Protein AF-A0A9D5GY05-F1 (afdb_monomer_lite)

Structure (mmCIF, N/CA/C/O backbone):
data_AF-A0A9D5GY05-F1
#
_entry.id   AF-A0A9D5GY05-F1
#
loop_
_atom_site.group_PDB
_atom_site.id
_atom_site.type_symbol
_atom_site.label_atom_id
_atom_site.label_alt_i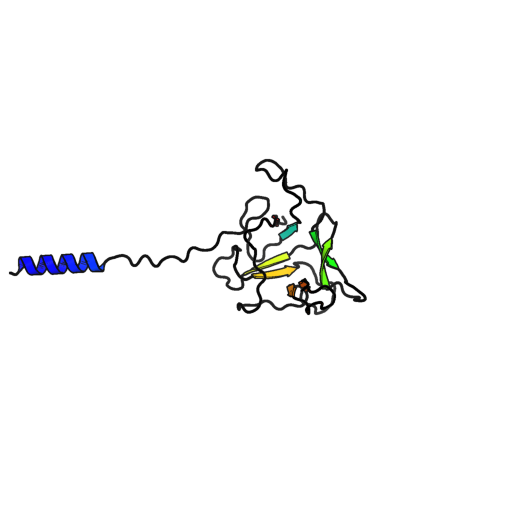d
_atom_site.label_comp_id
_atom_site.label_asym_id
_atom_site.label_entity_id
_atom_site.label_seq_id
_atom_site.pdbx_PDB_ins_code
_atom_site.Cartn_x
_atom_site.Cartn_y
_atom_site.Cartn_z
_atom_site.occupancy
_atom_site.B_iso_or_equiv
_atom_site.auth_seq_id
_atom_site.auth_comp_id
_atom_site.auth_asym_id
_atom_site.auth_atom_id
_atom_site.pdbx_PDB_model_num
ATOM 1 N N . MET A 1 1 ? -45.087 -37.073 45.555 1.00 58.53 1 MET A N 1
ATOM 2 C CA . MET A 1 1 ? -44.635 -37.246 44.151 1.00 58.53 1 MET A CA 1
ATOM 3 C C . MET A 1 1 ? -44.873 -36.028 43.251 1.00 58.53 1 MET A C 1
ATOM 5 O O . MET A 1 1 ? -44.066 -35.804 42.362 1.00 58.53 1 MET A O 1
ATOM 9 N N . LYS A 1 2 ? -45.927 -35.217 43.449 1.00 54.41 2 LYS A N 1
ATOM 10 C CA . LYS A 1 2 ? -46.230 -34.061 42.574 1.00 54.41 2 LYS A CA 1
ATOM 11 C C . LYS A 1 2 ? -45.262 -32.872 42.736 1.00 54.41 2 LYS A C 1
ATOM 13 O O . LYS A 1 2 ? -44.828 -32.298 41.748 1.00 54.41 2 LYS A O 1
ATOM 18 N N . ILE A 1 3 ? -44.869 -32.554 43.974 1.00 68.69 3 ILE A N 1
ATOM 19 C CA . ILE A 1 3 ? -43.984 -31.410 44.290 1.00 68.69 3 ILE A CA 1
ATOM 20 C C . ILE A 1 3 ? -42.522 -31.699 43.898 1.00 68.69 3 ILE A C 1
ATOM 22 O O . ILE A 1 3 ? -41.823 -30.827 43.393 1.00 68.69 3 ILE A O 1
ATOM 26 N N . THR A 1 4 ? -42.082 -32.952 44.038 1.00 73.88 4 THR A N 1
ATOM 27 C CA . THR A 1 4 ? -40.743 -33.409 43.627 1.00 73.88 4 THR A CA 1
ATOM 28 C C . THR A 1 4 ? -40.552 -33.384 42.109 1.00 73.88 4 THR A C 1
ATOM 30 O O . THR A 1 4 ? -39.458 -33.090 41.641 1.00 73.88 4 THR A O 1
ATOM 33 N N . LEU A 1 5 ? -41.616 -33.638 41.337 1.00 72.06 5 LEU A N 1
ATOM 34 C CA . LEU A 1 5 ? -41.583 -33.563 39.874 1.00 72.06 5 LEU A CA 1
ATOM 35 C C . LEU A 1 5 ? -41.435 -32.110 39.389 1.00 72.06 5 LEU A C 1
ATOM 37 O O . LEU A 1 5 ? -40.635 -31.835 38.501 1.00 72.06 5 LEU A O 1
ATOM 41 N N . LEU A 1 6 ? -42.156 -31.173 40.017 1.00 71.81 6 LEU A N 1
ATOM 42 C CA . LEU A 1 6 ? -42.054 -29.740 39.720 1.00 71.81 6 LEU A CA 1
ATOM 43 C C . LEU A 1 6 ? -40.656 -29.182 40.012 1.00 71.81 6 LEU A C 1
ATOM 45 O O . LEU A 1 6 ? -40.125 -28.422 39.206 1.00 71.81 6 LEU A O 1
ATOM 49 N N . ALA A 1 7 ? -40.040 -29.596 41.122 1.00 74.75 7 ALA A N 1
ATOM 50 C CA . ALA A 1 7 ? -38.674 -29.200 41.458 1.00 74.75 7 ALA A CA 1
ATOM 51 C C . ALA A 1 7 ? -37.657 -29.692 40.412 1.00 74.75 7 ALA A C 1
ATOM 53 O O . ALA A 1 7 ? -36.772 -28.939 40.013 1.00 74.75 7 ALA A O 1
ATOM 54 N N . PHE A 1 8 ? -37.824 -30.921 39.912 1.00 71.75 8 PHE A N 1
ATOM 55 C CA . PHE A 1 8 ? -36.975 -31.477 38.855 1.00 71.75 8 PHE A CA 1
ATOM 56 C C . PHE A 1 8 ? -37.122 -30.736 37.518 1.00 71.75 8 PHE A C 1
ATOM 58 O O . PHE A 1 8 ? -36.120 -30.479 36.854 1.00 71.75 8 PHE A O 1
ATOM 65 N N . ILE A 1 9 ? -38.347 -30.353 37.141 1.00 75.62 9 ILE A N 1
ATOM 66 C CA . ILE A 1 9 ? -38.623 -29.611 35.899 1.00 75.62 9 ILE A CA 1
ATOM 67 C C . ILE A 1 9 ? -38.002 -28.208 35.949 1.00 75.62 9 ILE A C 1
ATOM 69 O O . ILE A 1 9 ? -37.384 -27.772 34.978 1.00 75.62 9 ILE A O 1
ATOM 73 N N . LEU A 1 10 ? -38.112 -27.517 37.088 1.00 71.88 10 LEU A N 1
ATOM 74 C CA . LEU A 1 10 ? -37.517 -26.191 37.274 1.00 71.88 10 LEU A CA 1
ATOM 75 C C . LEU A 1 10 ? -35.983 -26.239 37.252 1.00 71.88 10 LEU A C 1
ATOM 77 O O . LEU A 1 10 ? -35.362 -25.370 36.645 1.00 71.88 10 LEU A O 1
ATOM 81 N N . LEU A 1 11 ? -35.375 -27.273 37.845 1.00 68.56 11 LEU A N 1
ATOM 82 C CA . LEU A 1 11 ? -33.923 -27.469 37.823 1.00 68.56 11 LEU A CA 1
ATOM 83 C C . LEU A 1 11 ? -33.404 -27.708 36.394 1.00 68.56 11 LEU A C 1
ATOM 85 O O . LEU A 1 11 ? -32.392 -27.134 36.000 1.00 68.56 11 LEU A O 1
ATOM 89 N N . PHE A 1 12 ? -34.125 -28.508 35.599 1.00 65.19 12 PHE A N 1
ATOM 90 C CA . PHE A 1 12 ? -33.786 -28.771 34.196 1.00 65.19 12 PHE A CA 1
ATOM 91 C C . PHE A 1 12 ? -33.915 -27.517 33.323 1.00 65.19 12 PHE A C 1
ATOM 93 O O . PHE A 1 12 ? -33.046 -27.259 32.492 1.00 65.19 12 PHE A O 1
ATOM 100 N N . ALA A 1 13 ? -34.954 -26.705 33.545 1.00 66.19 13 ALA A N 1
ATOM 101 C CA . ALA A 1 13 ? -35.122 -25.432 32.850 1.00 66.19 13 ALA A CA 1
ATOM 102 C C . ALA A 1 13 ? -33.962 -24.464 33.156 1.00 66.19 13 ALA A C 1
ATOM 104 O O . ALA A 1 13 ? -33.398 -23.882 32.230 1.00 66.19 13 ALA A O 1
ATOM 105 N N . PHE A 1 14 ? -33.544 -24.372 34.425 1.00 62.94 14 PHE A N 1
ATOM 106 C CA . PHE A 1 14 ? -32.433 -23.517 34.868 1.00 62.94 14 PHE A CA 1
ATOM 107 C C . PHE A 1 14 ? -31.061 -23.973 34.342 1.00 62.94 14 PHE A C 1
ATOM 109 O O . PHE A 1 14 ? -30.199 -23.148 34.044 1.00 62.94 14 PHE A O 1
ATOM 116 N N . LEU A 1 15 ? -30.853 -25.287 34.200 1.00 62.06 15 LEU A N 1
ATOM 117 C CA . LEU A 1 15 ? -29.639 -25.864 33.608 1.00 62.06 15 LEU A CA 1
ATOM 118 C C . LEU A 1 15 ? -29.610 -25.717 32.079 1.00 62.06 15 LEU A C 1
ATOM 120 O O . LEU A 1 15 ? -28.534 -25.599 31.499 1.00 62.06 15 LEU A O 1
ATOM 124 N N . SER A 1 16 ? -30.778 -25.694 31.426 1.00 60.66 16 SER A N 1
ATOM 125 C CA . SER A 1 16 ? -30.890 -25.503 29.973 1.00 60.66 16 SER A CA 1
ATOM 126 C C . SER A 1 16 ? -30.682 -24.050 29.531 1.00 60.66 16 SER A C 1
ATOM 128 O O . SER A 1 16 ? -30.306 -23.803 28.389 1.00 60.66 16 SER A O 1
ATOM 130 N N . SER A 1 17 ? -30.872 -23.084 30.436 1.00 59.25 17 SER A N 1
ATOM 131 C CA . SER A 1 17 ? -30.672 -21.656 30.180 1.00 59.25 17 SER A CA 1
ATOM 132 C C . SER A 1 17 ? -29.228 -21.201 30.400 1.00 59.25 17 SER A C 1
ATOM 134 O O . SER A 1 17 ? -29.001 -20.087 30.874 1.00 59.25 17 SER A O 1
ATOM 136 N N . GLN A 1 18 ? -28.231 -22.030 30.071 1.00 63.09 18 GLN A N 1
ATOM 137 C CA . GLN A 1 18 ? -26.897 -21.473 29.870 1.00 63.09 18 GLN A CA 1
ATOM 138 C C . GLN A 1 18 ? -26.996 -20.496 28.693 1.00 63.09 18 GLN A C 1
ATOM 140 O O . GLN A 1 18 ? -27.387 -20.919 27.600 1.00 63.09 18 GLN A O 1
ATOM 145 N N . PRO A 1 19 ? -26.684 -19.197 28.870 1.00 57.00 19 PRO A N 1
ATOM 146 C CA . PRO A 1 19 ? -26.503 -18.346 27.717 1.00 57.00 19 PRO A CA 1
ATOM 147 C C . PRO A 1 19 ? -25.366 -18.996 26.941 1.00 57.00 19 PRO A C 1
ATOM 149 O O . PRO A 1 19 ? -24.248 -19.117 27.445 1.00 57.00 19 PRO A O 1
ATOM 152 N N . LEU A 1 20 ? -25.673 -19.473 25.736 1.00 53.41 20 LEU A N 1
ATOM 153 C CA . LEU A 1 20 ? -24.670 -19.792 24.745 1.00 53.41 20 LEU A CA 1
ATOM 154 C C . LEU A 1 20 ? -23.976 -18.458 24.465 1.00 53.41 20 LEU A C 1
ATOM 156 O O . LEU A 1 20 ? -24.382 -17.699 23.588 1.00 53.41 20 LEU A O 1
ATOM 160 N N . LEU A 1 21 ? -22.991 -18.116 25.297 1.00 54.44 21 LEU A N 1
ATOM 161 C CA . LEU A 1 21 ? -22.016 -17.085 25.021 1.00 54.44 21 LEU A CA 1
ATOM 162 C C . LEU A 1 21 ? -21.276 -17.626 23.810 1.00 54.44 21 LEU A C 1
ATOM 164 O O . LEU A 1 21 ? -20.273 -18.324 23.942 1.00 54.44 21 LEU A O 1
ATOM 168 N N . GLY A 1 22 ? -21.851 -17.395 22.627 1.00 48.81 22 GLY A N 1
ATOM 169 C CA . GLY A 1 22 ? -21.163 -17.597 21.374 1.00 48.81 22 GLY A CA 1
ATOM 170 C C . GLY A 1 22 ? -19.841 -16.887 21.551 1.00 48.81 22 GLY A C 1
ATOM 171 O O . GLY A 1 22 ? -19.832 -15.685 21.825 1.00 48.81 22 GLY A O 1
ATOM 172 N N . ALA A 1 23 ? -18.754 -17.656 21.534 1.00 47.56 23 ALA A N 1
ATOM 173 C CA . ALA A 1 23 ? -17.418 -17.113 21.612 1.00 47.56 23 ALA A CA 1
ATOM 174 C C . ALA A 1 23 ? -17.342 -16.060 20.508 1.00 47.56 23 ALA A C 1
ATOM 176 O O . ALA A 1 23 ? -17.344 -16.391 19.323 1.00 47.56 23 ALA A O 1
ATOM 177 N N . ALA A 1 24 ? -17.412 -14.785 20.891 1.00 51.22 24 ALA A N 1
ATOM 178 C CA . ALA A 1 24 ? -17.186 -13.712 19.956 1.00 51.22 24 ALA A CA 1
ATOM 179 C C . ALA A 1 24 ? -15.737 -13.903 19.538 1.00 51.22 24 ALA A C 1
ATOM 181 O O . ALA A 1 24 ? -14.842 -13.704 20.361 1.00 51.22 24 ALA A O 1
ATOM 182 N N . ASP A 1 25 ? -15.540 -14.383 18.310 1.00 51.00 25 ASP A N 1
ATOM 183 C CA . ASP A 1 25 ? -14.223 -14.615 17.738 1.00 51.00 25 ASP A CA 1
ATOM 184 C C . ASP A 1 25 ? -13.361 -13.401 18.075 1.00 51.00 25 ASP A C 1
ATOM 186 O O . ASP A 1 25 ? -13.751 -12.258 17.785 1.00 51.00 25 ASP A O 1
ATOM 190 N N . ALA A 1 26 ? -12.266 -13.634 18.801 1.00 58.81 26 ALA A N 1
ATOM 191 C CA . ALA A 1 26 ? -11.432 -12.563 19.313 1.00 58.81 26 ALA A CA 1
ATOM 192 C C . ALA A 1 26 ? -10.929 -11.764 18.110 1.00 58.81 26 ALA A C 1
ATOM 194 O O . ALA A 1 26 ? -10.082 -12.205 17.338 1.00 58.81 26 ALA A O 1
ATOM 195 N N . SER A 1 27 ? -11.531 -10.599 17.886 1.00 72.50 27 SER A N 1
ATOM 196 C CA . SER A 1 27 ? -11.254 -9.818 16.693 1.00 72.50 27 SER A CA 1
ATOM 197 C C . SER A 1 27 ? -9.821 -9.301 16.780 1.00 72.50 27 SER A C 1
ATOM 199 O O . SER A 1 27 ? -9.536 -8.531 17.693 1.00 72.50 27 SER A O 1
ATOM 201 N N . ASN A 1 28 ? -8.976 -9.660 15.804 1.00 82.62 28 ASN A N 1
ATOM 202 C CA . ASN A 1 28 ? -7.573 -9.227 15.705 1.00 82.62 28 ASN A CA 1
ATOM 203 C C . ASN A 1 28 ? -7.370 -7.752 16.073 1.00 82.62 28 ASN A C 1
ATOM 205 O O . ASN A 1 28 ? -8.219 -6.918 15.742 1.00 82.62 28 ASN A O 1
ATOM 209 N N . ASP A 1 29 ? -6.227 -7.419 16.673 1.00 88.00 29 ASP A N 1
ATOM 210 C CA . ASP A 1 29 ? -5.890 -6.054 17.088 1.00 88.00 29 ASP A CA 1
ATOM 211 C C . ASP A 1 29 ? -6.073 -5.012 15.979 1.00 88.00 29 ASP A C 1
ATOM 213 O O . ASP A 1 29 ? -5.988 -5.284 14.780 1.00 88.00 29 ASP A O 1
ATOM 217 N N . GLN A 1 30 ? -6.354 -3.780 16.390 1.00 88.25 30 GLN A N 1
ATOM 218 C CA . GLN A 1 30 ? -6.573 -2.667 15.470 1.00 88.25 30 GLN A CA 1
ATOM 219 C C . GLN A 1 30 ? -5.231 -2.069 15.059 1.00 88.25 30 GLN A C 1
ATOM 221 O O . GLN A 1 30 ? -4.372 -1.835 15.906 1.00 88.25 30 GLN A O 1
ATOM 226 N N . VAL A 1 31 ? -5.076 -1.772 13.770 1.00 89.75 31 VAL A N 1
ATOM 227 C CA . VAL A 1 31 ? -3.925 -1.000 13.297 1.00 89.75 31 VAL A CA 1
ATOM 228 C C . VAL A 1 31 ? -4.128 0.460 13.703 1.00 89.75 31 VAL A C 1
ATOM 230 O O . VAL A 1 31 ? -5.231 1.001 13.562 1.00 89.75 31 VAL A O 1
ATOM 233 N N . VAL A 1 32 ? -3.075 1.097 14.212 1.00 88.88 32 VAL A N 1
ATOM 234 C CA . VAL A 1 32 ? -3.080 2.507 14.622 1.00 88.88 32 VAL A CA 1
ATOM 235 C C . VAL A 1 32 ? -2.069 3.322 13.819 1.00 88.88 32 VAL A C 1
ATOM 237 O O . VAL A 1 32 ? -1.050 2.801 13.369 1.00 88.88 32 VAL A O 1
ATOM 240 N N . ASP A 1 33 ? -2.375 4.600 13.616 1.00 86.75 33 ASP A N 1
ATOM 241 C CA . ASP A 1 33 ? -1.462 5.581 13.037 1.00 86.75 33 ASP A CA 1
ATOM 242 C C . ASP A 1 33 ? -0.424 6.069 14.071 1.00 86.75 33 ASP A C 1
ATOM 244 O O . ASP A 1 33 ? -0.459 5.702 15.248 1.00 86.75 33 ASP A O 1
ATOM 248 N N . ILE A 1 34 ? 0.514 6.920 13.646 1.00 80.31 34 ILE A N 1
ATOM 249 C CA . ILE A 1 34 ? 1.556 7.486 14.520 1.00 80.31 34 ILE A CA 1
ATOM 250 C C . ILE A 1 34 ? 1.015 8.394 15.635 1.00 80.31 34 ILE A C 1
ATOM 252 O O . ILE A 1 34 ? 1.767 8.769 16.529 1.00 80.31 34 ILE A O 1
ATOM 256 N N . LEU A 1 35 ? -0.260 8.786 15.574 1.00 83.75 35 LEU A N 1
ATOM 257 C CA . LEU A 1 35 ? -0.943 9.551 16.616 1.00 83.75 35 LEU A CA 1
ATOM 258 C C . LEU A 1 35 ? -1.727 8.627 17.564 1.00 83.75 35 LEU A C 1
ATOM 260 O O . LEU A 1 35 ? -2.476 9.114 18.408 1.00 83.75 35 LEU A O 1
ATOM 264 N N . GLY A 1 36 ? -1.601 7.304 17.410 1.00 85.19 36 GLY A N 1
ATOM 265 C CA . GLY A 1 36 ? -2.337 6.308 18.186 1.00 85.19 36 GLY A CA 1
ATOM 266 C C . GLY A 1 36 ? -3.813 6.186 17.798 1.00 85.19 36 GLY A C 1
ATOM 267 O O . GLY A 1 36 ? -4.584 5.543 18.511 1.00 85.19 36 GLY A O 1
ATOM 268 N N . LYS A 1 37 ? -4.246 6.788 16.682 1.00 89.31 37 LYS A N 1
ATOM 269 C CA . LYS A 1 37 ? -5.638 6.710 16.225 1.00 89.31 37 LYS A CA 1
ATOM 270 C C . LYS A 1 37 ? -5.838 5.499 15.330 1.00 89.31 37 LYS A C 1
ATOM 272 O O . LYS A 1 37 ? -4.965 5.107 14.565 1.00 89.31 37 LYS A O 1
ATOM 277 N N . LYS A 1 38 ? -7.034 4.921 15.395 1.00 91.75 38 LYS A N 1
ATOM 278 C CA . LYS A 1 38 ? -7.415 3.746 14.602 1.00 91.75 38 LYS A CA 1
ATOM 279 C C . LYS A 1 38 ? -7.350 4.049 13.110 1.00 91.75 38 LYS A C 1
ATOM 281 O O . LYS A 1 38 ? -7.919 5.042 12.656 1.00 91.75 38 LYS A O 1
ATOM 286 N N . LEU A 1 39 ? -6.744 3.137 12.362 1.00 91.44 39 LEU A N 1
ATOM 287 C CA . LEU A 1 39 ? -6.712 3.189 10.912 1.00 91.44 39 LEU A CA 1
ATOM 288 C C . LEU A 1 39 ? -8.109 2.883 10.348 1.00 91.44 39 LEU A C 1
ATOM 290 O O . LEU A 1 39 ? -8.710 1.847 10.657 1.00 91.44 39 LEU A O 1
ATOM 294 N N . ARG A 1 40 ? -8.648 3.803 9.551 1.00 92.75 40 ARG A N 1
ATOM 295 C CA . ARG A 1 40 ? -9.992 3.738 8.970 1.00 92.75 40 ARG A CA 1
ATOM 296 C C . ARG A 1 40 ? -9.929 3.283 7.524 1.00 92.75 40 ARG A C 1
ATOM 298 O O . ARG A 1 40 ? -8.998 3.628 6.801 1.00 92.75 40 ARG A O 1
ATOM 305 N N . ALA A 1 41 ? -10.935 2.516 7.120 1.00 91.44 41 ALA A N 1
ATOM 306 C CA . ALA A 1 41 ? -11.102 2.175 5.718 1.00 91.44 41 ALA A CA 1
ATOM 307 C C . ALA A 1 41 ? -11.305 3.451 4.884 1.00 91.44 41 ALA A C 1
ATOM 309 O O . ALA A 1 41 ? -11.922 4.404 5.357 1.00 91.44 41 ALA A O 1
ATOM 310 N N . ASP A 1 42 ? -10.752 3.458 3.673 1.00 90.31 42 ASP A N 1
ATOM 311 C CA . ASP A 1 42 ? -10.937 4.494 2.644 1.00 90.31 42 ASP A CA 1
ATOM 312 C C . ASP A 1 42 ? -10.466 5.920 3.008 1.00 90.31 42 ASP A C 1
ATOM 314 O O . ASP A 1 42 ? -10.571 6.834 2.192 1.00 90.31 42 ASP A O 1
ATOM 318 N N . ALA A 1 43 ? -9.872 6.112 4.189 1.00 93.19 43 ALA A N 1
ATOM 319 C CA . ALA A 1 43 ? -9.178 7.341 4.557 1.00 93.19 43 ALA A CA 1
ATOM 320 C C . ALA A 1 43 ? -7.751 7.374 3.981 1.00 93.19 43 ALA A C 1
ATOM 322 O O . ALA A 1 43 ? -7.122 6.333 3.772 1.00 93.19 43 ALA A O 1
ATOM 323 N N . ASN A 1 44 ? -7.238 8.584 3.740 1.00 93.75 44 ASN A N 1
ATOM 324 C CA . ASN A 1 44 ? -5.921 8.798 3.144 1.00 93.75 44 ASN A CA 1
ATOM 325 C C . ASN A 1 44 ? -4.805 8.732 4.191 1.00 93.75 44 ASN A C 1
ATOM 327 O O . ASN A 1 44 ? -4.768 9.514 5.147 1.00 93.75 44 ASN A O 1
ATOM 331 N N . TYR A 1 45 ? -3.839 7.853 3.944 1.00 91.69 45 TYR A N 1
ATOM 332 C CA . TYR A 1 45 ? -2.654 7.671 4.772 1.00 91.69 45 TYR A CA 1
ATOM 333 C C . TYR A 1 45 ? -1.372 7.711 3.948 1.00 91.69 45 TYR A C 1
ATOM 335 O O . TYR A 1 45 ? -1.359 7.367 2.769 1.00 91.69 45 TYR A O 1
ATOM 343 N N . TYR A 1 46 ? -0.273 8.059 4.606 1.00 89.44 46 TYR A N 1
ATOM 344 C CA . TYR A 1 46 ? 1.084 7.883 4.106 1.00 89.44 46 TYR A CA 1
ATOM 345 C C . TYR A 1 46 ? 1.763 6.751 4.876 1.00 89.44 46 TYR A C 1
ATOM 347 O O . TYR A 1 46 ? 1.694 6.696 6.107 1.00 89.44 46 TYR A O 1
ATOM 355 N N . ILE A 1 47 ? 2.445 5.863 4.154 1.00 86.94 47 ILE A N 1
ATOM 356 C CA . ILE A 1 47 ? 3.325 4.858 4.758 1.00 86.94 47 ILE A CA 1
ATOM 357 C C . ILE A 1 47 ? 4.717 5.470 4.880 1.00 86.94 47 ILE A C 1
ATOM 359 O O . ILE A 1 47 ? 5.263 5.989 3.900 1.00 86.94 47 ILE A O 1
ATOM 363 N N . LEU A 1 48 ? 5.272 5.419 6.088 1.00 79.81 48 LEU A N 1
ATOM 364 C CA . LEU A 1 48 ? 6.585 5.964 6.412 1.00 79.81 48 LEU A CA 1
ATOM 365 C C . LEU A 1 48 ? 7.477 4.825 6.926 1.00 79.81 48 LEU A C 1
ATOM 367 O O . LEU A 1 48 ? 7.020 4.036 7.759 1.00 79.81 48 LEU A O 1
ATOM 371 N N . PRO A 1 49 ? 8.734 4.706 6.462 1.00 72.69 49 PRO A N 1
ATOM 372 C CA . PRO A 1 49 ? 9.671 3.750 7.026 1.00 72.69 49 PRO A CA 1
ATOM 373 C C . PRO A 1 49 ? 9.882 4.014 8.514 1.00 72.69 49 PRO A C 1
ATOM 375 O O . PRO A 1 49 ? 10.069 5.153 8.947 1.00 72.69 49 PRO A O 1
ATOM 378 N N . VAL A 1 50 ? 9.891 2.938 9.292 1.00 68.12 50 VAL A N 1
ATOM 379 C CA . VAL A 1 50 ? 10.268 2.987 10.701 1.00 68.12 50 VAL A CA 1
ATOM 380 C C . VAL A 1 50 ? 11.790 2.897 10.758 1.00 68.12 50 VAL A C 1
ATOM 382 O O . VAL A 1 50 ? 12.356 1.823 10.566 1.00 68.12 50 VAL A O 1
ATOM 385 N N . LEU A 1 51 ? 12.469 4.030 10.948 1.00 59.34 51 LEU A N 1
ATOM 386 C CA . LEU A 1 51 ? 13.906 4.031 11.246 1.00 59.34 51 LEU A CA 1
ATOM 387 C C . LEU A 1 51 ? 14.172 3.334 12.596 1.00 59.34 51 LEU A C 1
ATOM 389 O O . LEU A 1 51 ? 13.255 3.279 13.420 1.00 59.34 51 LEU A O 1
ATOM 393 N N . PRO A 1 52 ? 15.401 2.830 12.856 1.00 50.31 52 PRO A N 1
ATOM 394 C CA . PRO A 1 52 ? 15.763 2.235 14.139 1.00 50.31 52 PRO A CA 1
ATOM 395 C C . PRO A 1 52 ? 15.312 3.125 15.299 1.00 50.31 52 PRO A C 1
ATOM 397 O O . PRO A 1 52 ? 15.711 4.283 15.443 1.00 50.31 52 PRO A O 1
ATOM 400 N N . ILE A 1 53 ? 14.386 2.566 16.069 1.00 50.00 53 ILE A N 1
ATOM 401 C CA . ILE A 1 53 ? 13.568 3.253 17.054 1.00 50.00 53 ILE A CA 1
ATOM 402 C C . ILE A 1 53 ? 14.418 3.476 18.300 1.00 50.00 53 ILE A C 1
ATOM 404 O O . ILE A 1 53 ? 14.503 2.617 19.172 1.00 50.00 53 ILE A O 1
ATOM 408 N N . HIS A 1 54 ? 15.040 4.641 18.407 1.00 48.03 54 HIS A N 1
ATOM 409 C CA . HIS A 1 54 ? 15.406 5.177 19.721 1.00 48.03 54 HIS A CA 1
ATOM 410 C C . HIS A 1 54 ? 14.474 6.314 20.143 1.00 48.03 54 HIS A C 1
ATOM 412 O O . HIS A 1 54 ? 14.564 6.761 21.279 1.00 48.03 54 HIS A O 1
ATOM 418 N N . LYS A 1 55 ? 13.594 6.787 19.241 1.00 47.72 55 LYS A N 1
ATOM 419 C CA . LYS A 1 55 ? 12.791 8.001 19.450 1.00 47.72 55 LYS A CA 1
ATOM 420 C C . LYS A 1 55 ? 11.365 7.928 18.912 1.00 47.72 55 LYS A C 1
ATOM 422 O O . LYS A 1 55 ? 10.933 8.752 18.107 1.00 47.72 55 LYS A O 1
ATOM 427 N N . CYS A 1 56 ? 10.631 6.899 19.315 1.00 55.59 56 CYS A N 1
ATOM 428 C CA . CYS A 1 56 ? 9.174 6.865 19.172 1.00 55.59 56 CYS A CA 1
ATOM 429 C C . CYS A 1 56 ? 8.588 6.648 20.568 1.00 55.59 56 CYS A C 1
ATOM 431 O O . CYS A 1 56 ? 8.153 5.557 20.917 1.00 55.59 56 CYS A O 1
ATOM 433 N N . GLY A 1 57 ? 8.705 7.678 21.406 1.00 51.84 57 GLY A N 1
ATOM 434 C CA . GLY A 1 57 ? 8.109 7.722 22.736 1.00 51.84 57 GLY A CA 1
ATOM 435 C C . GLY A 1 57 ? 6.778 8.482 22.733 1.00 51.84 57 GLY A C 1
ATOM 436 O O . GLY A 1 57 ? 6.511 9.237 21.799 1.00 51.84 57 GLY A O 1
ATOM 437 N N . PRO A 1 58 ? 5.968 8.368 23.800 1.00 53.88 58 PRO A N 1
ATOM 438 C CA . PRO A 1 58 ? 4.684 9.072 23.939 1.00 53.88 58 PRO A CA 1
ATOM 439 C C . PRO A 1 58 ? 4.800 10.607 23.869 1.00 53.88 58 PRO A C 1
ATOM 441 O O . PRO A 1 58 ? 3.799 11.292 23.681 1.00 53.88 58 PRO A O 1
ATOM 444 N N . TYR A 1 59 ? 6.021 11.139 23.976 1.00 53.28 59 TYR A N 1
ATOM 445 C CA . TYR A 1 59 ? 6.338 12.565 23.901 1.00 53.28 59 TYR A CA 1
ATOM 446 C C . TYR A 1 59 ? 7.330 12.917 22.777 1.00 53.28 59 TYR A C 1
ATOM 448 O O . TYR A 1 59 ? 7.665 14.088 22.603 1.00 53.28 59 TYR A O 1
ATOM 456 N N . GLU A 1 60 ? 7.791 11.940 21.986 1.00 51.47 60 GLU A N 1
ATOM 457 C CA . GLU A 1 60 ? 8.725 12.170 20.880 1.00 51.47 60 GLU A CA 1
ATOM 458 C C . GLU A 1 60 ? 8.029 11.939 19.538 1.00 51.47 60 GLU A C 1
ATOM 460 O O . GLU A 1 60 ? 7.603 10.833 19.205 1.00 51.47 60 GLU A O 1
ATOM 465 N N . LYS A 1 61 ? 7.922 13.010 18.742 1.00 53.94 61 LYS A N 1
ATOM 466 C CA . LYS A 1 61 ? 7.423 12.933 17.365 1.00 53.94 61 LYS A CA 1
ATOM 467 C C . LYS A 1 61 ? 8.292 11.948 16.586 1.00 53.94 61 LYS A C 1
ATOM 469 O O . LYS A 1 61 ? 9.503 12.149 16.503 1.00 53.94 61 LYS A O 1
ATOM 474 N N . CYS A 1 62 ? 7.669 10.943 15.970 1.00 56.72 62 CYS A N 1
ATOM 475 C CA . CYS A 1 62 ? 8.334 10.057 15.020 1.00 56.72 62 CYS A CA 1
ATOM 476 C C . CYS A 1 62 ? 8.973 10.917 13.919 1.00 56.72 62 CYS A C 1
ATOM 478 O O . CYS A 1 62 ? 8.277 11.421 13.034 1.00 56.72 62 CYS A O 1
ATOM 480 N N . ARG A 1 63 ? 10.292 11.137 13.981 1.00 52.16 63 ARG A N 1
ATOM 481 C CA . ARG A 1 63 ? 11.019 11.737 12.862 1.00 52.16 63 ARG A CA 1
ATOM 482 C C . ARG A 1 63 ? 11.117 10.666 11.785 1.00 52.16 63 ARG A C 1
ATOM 484 O O . ARG A 1 63 ? 11.943 9.764 11.878 1.00 52.16 63 ARG A O 1
ATOM 491 N N . SER A 1 64 ? 10.236 10.760 10.791 1.00 55.97 64 SER A N 1
ATOM 492 C CA . SER A 1 64 ? 10.413 10.040 9.532 1.00 55.97 64 SER A CA 1
ATOM 493 C C . SER A 1 64 ? 11.791 10.377 8.963 1.00 55.97 64 SER A C 1
ATOM 495 O O . SER A 1 64 ? 12.241 11.517 9.098 1.00 55.97 64 SER A O 1
ATOM 497 N N . SER A 1 65 ? 12.436 9.419 8.295 1.00 59.88 65 SER A N 1
ATOM 498 C CA . SER A 1 65 ? 13.698 9.626 7.568 1.00 59.88 65 SER A CA 1
ATOM 499 C C . SER A 1 65 ? 13.613 10.690 6.470 1.00 59.88 65 SER A C 1
ATOM 501 O O . SER A 1 65 ? 14.611 10.954 5.819 1.00 59.88 65 SER A O 1
ATOM 503 N N . GLY A 1 66 ? 12.432 11.268 6.236 1.00 66.38 66 GLY A N 1
ATOM 504 C CA . GLY A 1 66 ? 12.124 12.005 5.021 1.00 66.38 66 GLY A CA 1
ATOM 505 C C . GLY A 1 66 ? 11.713 11.073 3.887 1.00 66.38 66 GLY A C 1
ATOM 506 O O . GLY A 1 66 ? 11.468 11.556 2.792 1.00 66.38 66 GLY A O 1
ATOM 507 N N . SER A 1 67 ? 11.581 9.765 4.138 1.00 76.31 67 SER A N 1
ATOM 508 C CA . SER A 1 67 ? 11.229 8.793 3.109 1.00 76.31 67 SER A CA 1
ATOM 509 C C . SER A 1 67 ? 9.775 8.320 3.212 1.00 76.31 67 SER A C 1
ATOM 511 O O . SER A 1 67 ? 9.187 8.263 4.292 1.00 76.31 67 SER A O 1
ATOM 513 N N . SER A 1 68 ? 9.175 7.976 2.075 1.00 85.00 68 SER A N 1
ATOM 514 C CA . SER A 1 68 ? 7.791 7.498 1.975 1.00 85.00 68 SER A CA 1
ATOM 515 C C . SER A 1 68 ? 7.603 6.646 0.717 1.00 85.00 68 SER A C 1
ATOM 517 O O . SER A 1 68 ? 8.549 6.445 -0.041 1.00 85.00 68 SER A O 1
ATOM 519 N N . LEU A 1 69 ? 6.401 6.115 0.490 1.00 90.25 69 LEU A N 1
ATOM 520 C CA . LEU A 1 69 ? 6.093 5.317 -0.695 1.00 90.25 69 LEU A CA 1
ATOM 521 C C . LEU A 1 69 ? 5.541 6.175 -1.827 1.00 90.25 69 LEU A C 1
ATOM 523 O O . LEU A 1 69 ? 4.660 7.004 -1.617 1.00 90.25 69 LEU A O 1
ATOM 527 N N . ALA A 1 70 ? 6.033 5.944 -3.037 1.00 91.56 70 ALA A N 1
ATOM 528 C CA . ALA A 1 70 ? 5.559 6.593 -4.251 1.00 91.56 70 ALA A CA 1
ATOM 529 C C . ALA A 1 70 ? 5.621 5.629 -5.446 1.00 91.56 70 ALA A C 1
ATOM 531 O O . ALA A 1 70 ? 5.939 4.448 -5.296 1.00 91.56 70 ALA A O 1
ATOM 532 N N . LEU A 1 71 ? 5.304 6.151 -6.631 1.00 92.00 71 LEU A N 1
ATOM 533 C CA . LEU A 1 71 ? 5.417 5.440 -7.899 1.00 92.00 71 LEU A CA 1
ATOM 534 C C . LEU A 1 71 ? 6.677 5.866 -8.647 1.00 92.00 71 LEU A C 1
ATOM 536 O O . LEU A 1 71 ? 6.952 7.061 -8.777 1.00 92.00 71 LEU A O 1
ATOM 540 N N . ALA A 1 72 ? 7.401 4.889 -9.184 1.00 90.50 72 ALA A N 1
ATOM 541 C CA . ALA A 1 72 ? 8.508 5.113 -10.103 1.00 90.50 72 ALA A CA 1
ATOM 542 C C . ALA A 1 72 ? 8.510 4.077 -11.230 1.00 90.50 72 ALA A C 1
ATOM 544 O O . ALA A 1 72 ? 7.844 3.042 -11.169 1.00 90.50 72 ALA A O 1
ATOM 545 N N . SER A 1 73 ? 9.269 4.375 -12.279 1.00 89.50 73 SER A N 1
ATOM 546 C CA . SER A 1 73 ? 9.563 3.420 -13.340 1.00 89.50 73 SER A CA 1
ATOM 547 C C . SER A 1 73 ? 10.807 2.621 -12.976 1.00 89.50 73 SER A C 1
ATOM 549 O O . SER A 1 73 ? 11.882 3.201 -12.830 1.00 89.50 73 SER A O 1
ATOM 551 N N . ILE A 1 74 ? 10.693 1.296 -12.874 1.00 82.06 74 ILE A N 1
ATOM 552 C CA . ILE A 1 74 ? 11.864 0.418 -12.786 1.00 82.06 74 ILE A CA 1
ATOM 553 C C . ILE A 1 74 ? 12.224 -0.074 -14.195 1.00 82.06 74 ILE A C 1
ATOM 555 O O . ILE A 1 74 ? 11.383 -0.586 -14.938 1.00 82.06 74 ILE A O 1
ATOM 559 N N . GLY A 1 75 ? 13.496 0.076 -14.575 1.00 79.56 75 GLY A N 1
ATOM 560 C CA . GLY A 1 75 ? 14.001 -0.319 -15.892 1.00 79.56 75 GLY A CA 1
ATOM 561 C C . GLY A 1 75 ? 13.619 0.667 -17.001 1.00 79.56 75 GLY A C 1
ATOM 562 O O . GLY A 1 75 ? 13.680 1.876 -16.813 1.00 79.56 75 GLY A O 1
ATOM 563 N N . ARG A 1 76 ? 13.248 0.156 -18.182 1.00 78.56 76 ARG A N 1
ATOM 564 C CA . ARG A 1 76 ? 12.938 0.968 -19.380 1.00 78.56 76 ARG A CA 1
ATOM 565 C C . ARG A 1 76 ? 11.446 1.311 -19.533 1.00 78.56 76 ARG A C 1
ATOM 567 O O . ARG A 1 76 ? 10.995 1.620 -20.632 1.00 78.56 76 ARG A O 1
ATOM 574 N N . LYS A 1 77 ? 10.659 1.221 -18.457 1.00 82.12 77 LYS A N 1
ATOM 575 C CA . LYS A 1 77 ? 9.224 1.543 -18.479 1.00 82.12 77 LYS A CA 1
ATOM 576 C C . LYS A 1 77 ? 9.032 3.066 -18.518 1.00 82.12 77 LYS A C 1
ATOM 578 O O . LYS A 1 77 ? 9.597 3.786 -17.702 1.00 82.12 77 LYS A O 1
ATOM 583 N N . THR A 1 78 ? 8.210 3.571 -19.433 1.00 85.31 78 THR A N 1
ATOM 584 C CA . THR A 1 78 ? 7.899 5.014 -19.526 1.00 85.31 78 THR A CA 1
ATOM 585 C C . THR A 1 78 ? 6.849 5.465 -18.511 1.00 85.31 78 THR A C 1
ATOM 587 O O . THR A 1 78 ? 6.779 6.635 -18.154 1.00 85.31 78 THR A O 1
ATOM 590 N N . CYS A 1 79 ? 6.051 4.521 -18.025 1.00 89.81 79 CYS A N 1
ATOM 591 C CA . CYS A 1 79 ? 4.954 4.737 -17.101 1.00 89.81 79 CYS A CA 1
ATOM 592 C C . CYS A 1 79 ? 5.361 4.279 -15.681 1.00 89.81 79 CYS A C 1
ATOM 594 O O . CYS A 1 79 ? 5.763 3.119 -15.526 1.00 89.81 79 CYS A O 1
ATOM 596 N N . PRO A 1 80 ? 5.276 5.149 -14.651 1.00 91.25 80 PRO A N 1
ATOM 597 C CA . PRO A 1 80 ? 5.702 4.810 -13.296 1.00 91.25 80 PRO A CA 1
ATOM 598 C C . PRO A 1 80 ? 4.633 3.974 -12.586 1.00 91.25 80 PRO A C 1
ATOM 600 O O . PRO A 1 80 ? 3.639 4.507 -12.092 1.00 91.25 80 PRO A O 1
ATOM 603 N N . LEU A 1 81 ? 4.830 2.656 -12.552 1.00 92.00 81 LEU A N 1
ATOM 604 C CA . LEU A 1 81 ? 3.860 1.699 -12.003 1.00 92.00 81 LEU A CA 1
ATOM 605 C C . LEU A 1 81 ? 4.307 1.029 -10.711 1.00 92.00 81 LEU A C 1
ATOM 607 O O . LEU A 1 81 ? 3.467 0.495 -9.981 1.00 92.00 81 LEU A O 1
ATOM 611 N N . ASP A 1 82 ? 5.608 1.040 -10.451 1.00 92.31 82 ASP A N 1
ATOM 612 C CA . ASP A 1 82 ? 6.222 0.223 -9.421 1.00 92.31 82 ASP A CA 1
ATOM 613 C C . ASP A 1 82 ? 6.258 0.995 -8.098 1.00 92.31 82 ASP A C 1
ATOM 615 O O . ASP A 1 82 ? 6.561 2.194 -8.063 1.00 92.31 82 ASP A O 1
ATOM 619 N N . VAL A 1 83 ? 5.911 0.309 -7.005 1.00 93.00 83 VAL A N 1
ATOM 620 C CA . VAL A 1 83 ? 5.868 0.904 -5.667 1.00 93.00 83 VAL A CA 1
ATOM 621 C C . VAL A 1 83 ? 7.285 0.961 -5.116 1.00 93.00 83 VAL A C 1
ATOM 623 O O . VAL A 1 83 ? 7.923 -0.072 -4.921 1.00 93.00 83 VAL A O 1
ATOM 626 N N . VAL A 1 84 ? 7.778 2.166 -4.843 1.00 91.06 84 VAL A N 1
ATOM 627 C CA . VAL A 1 84 ? 9.149 2.387 -4.368 1.00 91.06 84 VAL A CA 1
ATOM 628 C C . VAL A 1 84 ? 9.174 3.252 -3.117 1.00 91.06 84 VAL A C 1
ATOM 630 O O . VAL A 1 84 ? 8.289 4.080 -2.898 1.00 91.06 84 VAL A O 1
ATOM 633 N N . VAL A 1 85 ? 10.223 3.087 -2.314 1.00 88.31 85 VAL A N 1
ATOM 634 C CA . VAL A 1 85 ? 10.566 4.039 -1.254 1.00 88.31 85 VAL A CA 1
ATOM 635 C C . VAL A 1 85 ? 11.318 5.205 -1.896 1.00 88.31 85 VAL A C 1
ATOM 637 O O . VAL A 1 85 ? 12.319 4.994 -2.577 1.00 88.31 85 VAL A O 1
ATOM 640 N N . VAL A 1 86 ? 10.838 6.428 -1.689 1.00 83.56 86 VAL A N 1
ATOM 641 C CA . VAL A 1 86 ? 11.476 7.669 -2.147 1.00 83.56 86 VAL A CA 1
ATOM 642 C C . VAL A 1 86 ? 11.911 8.502 -0.960 1.00 83.56 86 VAL A C 1
ATOM 644 O O . VAL A 1 86 ? 11.219 8.521 0.053 1.00 83.56 86 VAL A O 1
ATOM 647 N N . ASP A 1 87 ? 13.006 9.242 -1.109 1.00 77.50 87 ASP A N 1
ATOM 648 C CA . ASP A 1 87 ? 13.464 10.219 -0.120 1.00 77.50 87 ASP A CA 1
ATOM 649 C C . ASP A 1 87 ? 12.762 11.575 -0.319 1.00 77.50 87 ASP A C 1
ATOM 651 O O . ASP A 1 87 ? 13.349 12.575 -0.732 1.00 77.50 87 ASP A O 1
ATOM 655 N N . LYS A 1 88 ? 11.435 11.570 -0.156 1.00 67.50 88 LYS A N 1
ATOM 656 C CA . LYS A 1 88 ? 10.586 12.765 -0.188 1.00 67.50 88 LYS A CA 1
ATOM 657 C C . LYS A 1 88 ? 9.645 12.761 1.007 1.00 67.50 88 LYS A C 1
ATOM 659 O O . LYS A 1 88 ? 8.931 11.784 1.236 1.00 67.50 88 LYS A O 1
ATOM 664 N N . TYR A 1 89 ? 9.608 13.903 1.702 1.00 58.53 89 TYR A N 1
ATOM 665 C CA . TYR A 1 89 ? 8.884 14.102 2.964 1.00 58.53 89 TYR A CA 1
ATOM 666 C C . TYR A 1 89 ? 7.415 13.666 2.916 1.00 58.53 89 TYR A C 1
ATOM 668 O O . TYR A 1 89 ? 6.864 13.253 3.934 1.00 58.53 89 TYR A O 1
ATOM 676 N N . GLN A 1 90 ? 6.786 13.749 1.744 1.00 65.81 90 GLN A N 1
ATOM 677 C CA . GLN A 1 90 ? 5.458 13.210 1.488 1.00 65.81 90 GLN A CA 1
ATOM 678 C C . GLN A 1 90 ? 5.520 12.422 0.179 1.00 65.81 90 GLN A C 1
ATOM 680 O O . GLN A 1 90 ? 5.806 12.977 -0.883 1.00 65.81 90 GLN A O 1
ATOM 685 N N . GLY A 1 91 ? 5.335 11.106 0.282 1.00 85.19 91 GLY A N 1
ATOM 686 C CA . GLY A 1 91 ? 5.145 10.220 -0.861 1.00 85.19 91 GLY A CA 1
ATOM 687 C C . GLY A 1 91 ? 3.760 10.423 -1.474 1.00 85.19 91 GLY A C 1
ATOM 688 O O . GLY A 1 91 ? 3.228 11.530 -1.503 1.00 85.19 91 GLY A O 1
ATOM 689 N N . LEU A 1 92 ? 3.143 9.348 -1.949 1.00 90.88 92 LEU A N 1
ATOM 690 C CA . LEU A 1 92 ? 1.760 9.375 -2.415 1.00 90.88 92 LEU A CA 1
ATOM 691 C C . LEU A 1 92 ? 0.820 8.877 -1.309 1.00 90.88 92 LEU A C 1
ATOM 693 O O . LEU A 1 92 ? 1.119 7.858 -0.678 1.00 90.88 92 LEU A O 1
ATOM 697 N N . PRO A 1 93 ? -0.321 9.554 -1.081 1.00 92.50 93 PRO A N 1
ATOM 698 C CA . PRO A 1 93 ? -1.324 9.056 -0.156 1.00 92.50 93 PRO A CA 1
ATOM 699 C C . PRO A 1 93 ? -1.945 7.773 -0.709 1.00 92.50 93 PRO A C 1
ATOM 701 O O . PRO A 1 93 ? -2.042 7.579 -1.924 1.00 92.50 93 PRO A O 1
ATOM 704 N N . LEU A 1 94 ? -2.403 6.903 0.181 1.00 93.75 94 LEU A N 1
ATOM 705 C CA . LEU A 1 94 ? -3.093 5.668 -0.162 1.00 93.75 94 LEU A CA 1
ATOM 706 C C . LEU A 1 94 ? -4.251 5.379 0.786 1.00 93.75 94 LEU A C 1
ATOM 708 O O . LEU A 1 94 ? -4.312 5.906 1.896 1.00 93.75 94 LEU A O 1
ATOM 712 N N . THR A 1 95 ? -5.163 4.533 0.324 1.00 94.31 95 THR A N 1
ATOM 713 C CA . THR A 1 95 ? -6.286 4.022 1.100 1.00 94.31 95 THR A CA 1
ATOM 714 C C . THR A 1 95 ? -6.122 2.537 1.373 1.00 94.31 95 THR A C 1
ATOM 716 O O . THR A 1 95 ? -5.501 1.794 0.603 1.00 94.31 95 THR A O 1
ATOM 719 N N . PHE A 1 96 ? -6.735 2.110 2.472 1.00 92.81 96 PHE A N 1
ATOM 720 C CA . PHE A 1 96 ? -6.879 0.712 2.845 1.00 92.81 96 PHE A CA 1
ATOM 721 C C . PHE A 1 96 ? -8.350 0.334 2.785 1.00 92.81 96 PHE A C 1
ATOM 723 O O . PHE A 1 96 ? -9.174 0.999 3.409 1.00 92.81 96 PHE A O 1
ATOM 730 N N . THR A 1 97 ? -8.676 -0.747 2.087 1.00 91.00 97 THR A N 1
ATOM 731 C CA . THR A 1 97 ? -10.056 -1.234 1.995 1.00 91.00 97 THR A CA 1
ATOM 732 C C . THR A 1 97 ? -10.074 -2.710 2.389 1.00 91.00 97 THR A C 1
ATOM 734 O O . THR A 1 97 ? -9.502 -3.530 1.665 1.00 91.00 97 THR A O 1
ATOM 737 N N . PRO A 1 98 ? -10.670 -3.081 3.536 1.00 88.69 98 PRO A N 1
ATOM 738 C CA . PRO A 1 98 ? -10.709 -4.472 3.969 1.00 88.69 98 PRO A CA 1
ATOM 739 C C . PRO A 1 98 ? -11.507 -5.313 2.968 1.00 88.69 98 PRO A C 1
ATOM 741 O O . PRO A 1 98 ? -12.529 -4.865 2.454 1.00 88.69 98 PRO A O 1
ATOM 744 N N . VAL A 1 99 ? -11.051 -6.539 2.709 1.00 85.94 99 VAL A N 1
ATOM 745 C CA . VAL A 1 99 ? -11.750 -7.469 1.804 1.00 85.94 99 VAL A CA 1
ATOM 746 C C . VAL A 1 99 ? -13.128 -7.835 2.366 1.00 85.94 99 VAL A C 1
ATOM 748 O O . VAL A 1 99 ? -14.098 -7.929 1.621 1.00 85.94 99 VAL A O 1
ATOM 751 N N . ASN A 1 100 ? -13.224 -7.980 3.693 1.00 79.69 100 ASN A N 1
ATOM 752 C CA . ASN A 1 100 ? -14.482 -8.166 4.409 1.00 79.69 100 ASN A CA 1
ATOM 753 C C . ASN A 1 100 ? -14.863 -6.861 5.148 1.00 79.69 100 ASN A C 1
ATOM 755 O O . ASN A 1 100 ? -14.256 -6.545 6.178 1.00 79.69 100 ASN A O 1
ATOM 759 N N . PRO A 1 101 ? -15.845 -6.084 4.651 1.00 66.81 101 PRO A N 1
ATOM 760 C CA . PRO A 1 101 ? -16.084 -4.699 5.066 1.00 66.81 101 PRO A CA 1
ATOM 761 C C . PRO A 1 101 ? -16.729 -4.513 6.448 1.00 66.81 101 PRO A C 1
ATOM 763 O O . PRO A 1 101 ? -17.010 -3.383 6.840 1.00 66.81 101 PRO A O 1
ATOM 766 N N . ASN A 1 102 ? -16.927 -5.571 7.235 1.00 61.91 102 ASN A N 1
ATOM 767 C CA . ASN A 1 102 ? -17.872 -5.557 8.355 1.00 61.91 102 ASN A CA 1
ATOM 768 C C . ASN A 1 102 ? -17.589 -4.573 9.508 1.00 61.91 102 ASN A C 1
ATOM 770 O O . ASN A 1 102 ? -18.419 -4.481 10.410 1.00 61.91 102 ASN A O 1
ATOM 774 N N . LYS A 1 103 ? -16.453 -3.855 9.556 1.00 65.31 103 LYS A N 1
ATOM 775 C CA . LYS A 1 103 ? -16.115 -3.008 10.723 1.00 65.31 103 LYS A CA 1
ATOM 776 C C . LYS A 1 103 ? -15.431 -1.662 10.440 1.00 65.31 103 LYS A C 1
ATOM 778 O O . LYS A 1 103 ? -15.090 -0.989 11.409 1.00 65.31 103 LYS A O 1
ATOM 783 N N . GLY A 1 104 ? -15.210 -1.252 9.181 1.00 80.94 104 GLY A N 1
ATOM 784 C CA . GLY A 1 104 ? -14.641 0.070 8.812 1.00 80.94 104 GLY A CA 1
ATOM 785 C C . GLY A 1 104 ? -13.283 0.444 9.447 1.00 80.94 104 GLY A C 1
ATOM 786 O O . GLY A 1 104 ? -12.809 1.574 9.317 1.00 80.94 104 GLY A O 1
ATOM 787 N N . VAL A 1 105 ? -12.668 -0.489 10.170 1.00 88.75 105 VAL A N 1
ATOM 788 C CA . VAL A 1 105 ? -11.418 -0.355 10.916 1.00 88.75 105 VAL A CA 1
ATOM 789 C C . VAL A 1 105 ? -10.491 -1.444 10.414 1.00 88.75 105 VAL A C 1
ATOM 791 O O . VAL A 1 105 ? -10.889 -2.610 10.344 1.00 88.75 105 VAL A O 1
ATOM 794 N N . ILE A 1 106 ? -9.261 -1.062 10.090 1.00 89.94 106 ILE A N 1
ATOM 795 C CA . ILE A 1 106 ? -8.240 -1.999 9.630 1.00 89.94 106 ILE A CA 1
ATOM 796 C C . ILE A 1 106 ? -7.652 -2.728 10.835 1.00 89.94 106 ILE A C 1
ATOM 798 O O . ILE A 1 106 ? -7.334 -2.121 11.862 1.00 89.94 106 ILE A O 1
ATOM 802 N N . ARG A 1 107 ? -7.523 -4.047 10.714 1.00 88.62 107 ARG A N 1
ATOM 803 C CA . ARG A 1 107 ? -7.017 -4.917 11.773 1.00 88.62 107 ARG A CA 1
ATOM 804 C C . ARG A 1 107 ? -5.765 -5.647 11.311 1.00 88.62 107 ARG A C 1
ATOM 806 O O . ARG A 1 107 ? -5.525 -5.819 10.117 1.00 88.62 107 ARG A O 1
ATOM 813 N N . VAL A 1 108 ? -4.930 -6.034 12.265 1.00 88.19 108 VAL A N 1
ATOM 814 C CA . VAL A 1 108 ? -3.731 -6.824 11.982 1.00 88.19 108 VAL A CA 1
ATOM 815 C C . VAL A 1 108 ? -4.134 -8.181 11.413 1.00 88.19 108 VAL A C 1
ATOM 817 O O . VAL A 1 108 ? -5.197 -8.716 11.736 1.00 88.19 108 VAL A O 1
ATOM 820 N N . SER A 1 109 ? -3.304 -8.741 10.537 1.00 86.12 109 SER A N 1
ATOM 821 C CA . SER A 1 109 ? -3.496 -10.075 9.953 1.00 86.12 109 SER A CA 1
ATOM 822 C C . SER A 1 109 ? -4.815 -10.294 9.189 1.00 8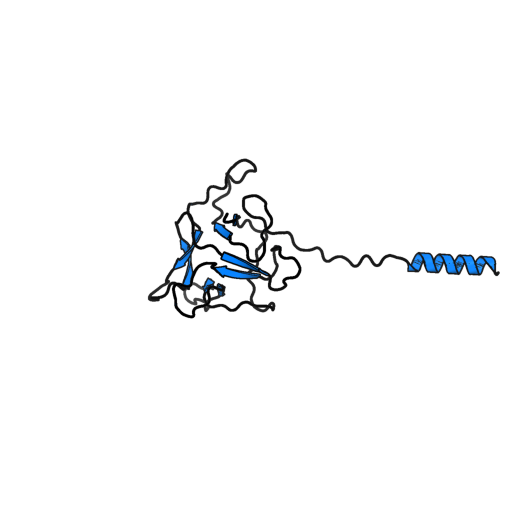6.12 109 SER A C 1
ATOM 824 O O . SER A 1 109 ? -5.142 -11.438 8.868 1.00 86.12 109 SER A O 1
ATOM 826 N N . THR A 1 110 ? -5.558 -9.231 8.862 1.00 85.62 110 THR A N 1
ATOM 827 C CA . THR A 1 110 ? -6.748 -9.292 7.998 1.00 85.62 110 THR A CA 1
ATOM 828 C C . THR A 1 110 ? -6.402 -8.953 6.559 1.00 85.62 110 THR A C 1
ATOM 830 O O . THR A 1 110 ? -5.480 -8.179 6.317 1.00 85.62 110 THR A O 1
ATOM 833 N N . ASP A 1 111 ? -7.168 -9.490 5.618 1.00 86.75 111 ASP A N 1
ATOM 834 C CA . ASP A 1 111 ? -6.977 -9.232 4.195 1.00 86.75 111 ASP A CA 1
ATOM 835 C C . ASP A 1 111 ? -7.477 -7.836 3.811 1.00 86.75 111 ASP A C 1
ATOM 837 O O . ASP A 1 111 ? -8.594 -7.437 4.162 1.00 86.75 111 ASP A O 1
ATOM 841 N N . LEU A 1 112 ? -6.655 -7.089 3.073 1.00 88.75 112 LEU A N 1
ATOM 842 C CA . LEU A 1 112 ? -6.989 -5.744 2.621 1.00 88.75 112 LEU A CA 1
ATOM 843 C C . LEU A 1 112 ? -6.467 -5.449 1.212 1.00 88.75 112 LEU A C 1
ATOM 845 O O . LEU A 1 112 ? -5.469 -6.000 0.750 1.00 88.75 112 LEU A O 1
ATOM 849 N N . ASN A 1 113 ? -7.145 -4.516 0.559 1.00 92.06 113 ASN A N 1
ATOM 850 C CA . ASN A 1 113 ? -6.706 -3.862 -0.660 1.00 92.06 113 ASN A CA 1
ATOM 851 C C . ASN A 1 113 ? -5.963 -2.576 -0.295 1.00 92.06 113 ASN A C 1
ATOM 853 O O . ASN A 1 113 ? -6.394 -1.836 0.593 1.00 92.06 113 ASN A O 1
ATOM 857 N N . ILE A 1 114 ? -4.876 -2.297 -1.011 1.00 94.38 114 ILE A N 1
ATOM 858 C CA . ILE A 1 114 ? -4.131 -1.038 -0.919 1.00 94.38 114 ILE A CA 1
ATOM 859 C C . ILE A 1 114 ? -4.227 -0.342 -2.269 1.00 94.38 114 ILE A C 1
ATOM 861 O O . ILE A 1 114 ? -4.039 -0.975 -3.311 1.00 94.38 114 ILE A O 1
ATOM 865 N N . LYS A 1 115 ? -4.521 0.956 -2.267 1.00 94.06 115 LYS A N 1
ATOM 866 C CA . LYS A 1 115 ? -4.640 1.749 -3.492 1.00 94.06 115 LYS A CA 1
ATOM 867 C C . LYS A 1 115 ? -4.049 3.134 -3.284 1.00 94.06 115 LYS A C 1
ATOM 869 O O . LYS A 1 115 ? -4.399 3.794 -2.313 1.00 94.06 115 LYS A O 1
ATOM 874 N N . PHE A 1 116 ? -3.221 3.613 -4.213 1.00 94.81 116 PHE A N 1
ATOM 875 C CA . PHE A 1 116 ? -2.826 5.024 -4.187 1.00 94.81 116 PHE A CA 1
ATOM 876 C C . PHE A 1 116 ? -4.037 5.931 -4.436 1.00 94.81 116 PHE A C 1
ATOM 878 O O . PHE A 1 116 ? -4.788 5.752 -5.396 1.00 94.81 116 PHE A O 1
ATOM 885 N N . ALA A 1 117 ? -4.200 6.924 -3.567 1.00 93.25 117 ALA A N 1
ATOM 886 C CA . ALA A 1 117 ? -5.256 7.929 -3.591 1.00 93.25 117 ALA A CA 1
ATOM 887 C C . ALA A 1 117 ? -4.850 9.165 -4.413 1.00 93.25 117 ALA A C 1
ATOM 889 O O . ALA A 1 117 ? -5.209 10.297 -4.095 1.00 93.25 117 ALA A O 1
ATOM 890 N N . SER A 1 118 ? -4.062 8.953 -5.465 1.00 87.62 118 SER A N 1
ATOM 891 C CA . SER A 1 118 ? -3.636 9.977 -6.412 1.00 87.62 118 SER A CA 1
ATOM 892 C C . SER A 1 118 ? -4.267 9.735 -7.782 1.00 87.62 118 SER A C 1
ATOM 894 O O . SER A 1 118 ? -4.754 8.643 -8.093 1.00 87.62 118 SER A O 1
ATOM 896 N N . ARG A 1 119 ? -4.275 10.773 -8.625 1.00 86.19 119 ARG A N 1
ATOM 897 C CA . ARG A 1 119 ? -4.665 10.608 -10.028 1.00 86.19 119 ARG A CA 1
ATOM 898 C C . ARG A 1 119 ? -3.631 9.713 -10.726 1.00 86.19 119 ARG A C 1
ATOM 900 O O . ARG A 1 119 ?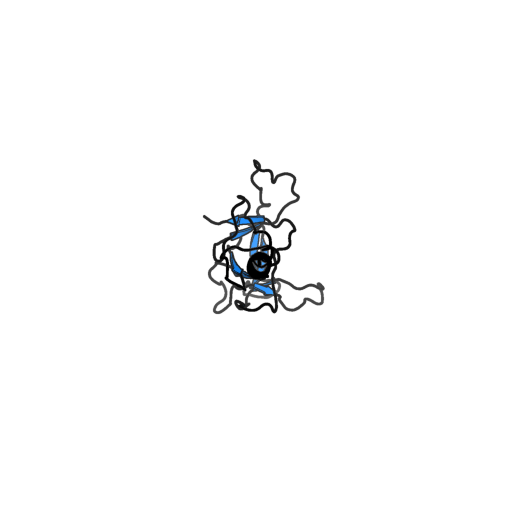 -2.437 9.972 -10.566 1.00 86.19 119 ARG A O 1
ATOM 907 N N . PRO A 1 120 ? -4.055 8.688 -11.485 1.00 84.69 120 PRO A N 1
ATOM 908 C CA . PRO A 1 120 ? -3.123 7.821 -12.186 1.00 84.69 120 PRO A CA 1
ATOM 909 C C . PRO A 1 120 ? -2.372 8.623 -13.249 1.00 84.69 120 PRO A C 1
ATOM 911 O O . PRO A 1 120 ? -2.984 9.272 -14.094 1.00 84.69 120 PRO A O 1
ATOM 914 N N . THR A 1 121 ? -1.043 8.555 -13.219 1.00 86.56 121 THR A N 1
ATOM 915 C CA . THR A 1 121 ? -0.189 9.168 -14.249 1.00 86.56 121 THR A CA 1
ATOM 916 C C . THR A 1 121 ? -0.375 8.485 -15.604 1.00 86.56 121 THR A C 1
ATOM 918 O O . THR A 1 121 ? -0.243 9.116 -16.648 1.00 86.56 121 THR A O 1
ATOM 921 N N . CYS A 1 122 ? -0.699 7.192 -15.592 1.00 89.94 122 CYS A N 1
ATOM 922 C CA . CYS A 1 122 ? -0.874 6.390 -16.793 1.00 89.94 122 CYS A CA 1
ATOM 923 C C . CYS A 1 122 ? -2.353 6.141 -17.065 1.00 89.94 122 CYS A C 1
ATOM 925 O O . CYS A 1 122 ? -3.086 5.663 -16.195 1.00 89.94 122 CYS A O 1
ATOM 927 N N . LEU A 1 123 ? -2.782 6.472 -18.283 1.00 88.19 123 LEU A N 1
ATOM 928 C CA . LEU A 1 123 ? -4.178 6.391 -18.693 1.00 88.19 123 LEU A CA 1
ATOM 929 C C . LEU A 1 123 ? -4.704 4.954 -18.569 1.00 88.19 123 LEU A C 1
ATOM 931 O O . LEU A 1 123 ? -4.002 4.002 -18.901 1.00 88.19 123 LEU A O 1
ATOM 935 N N . HIS A 1 124 ? -5.942 4.809 -18.094 1.00 86.06 124 HIS A N 1
ATOM 936 C CA . HIS A 1 124 ? -6.625 3.520 -17.902 1.00 86.06 124 HIS A CA 1
ATOM 937 C C . HIS A 1 124 ? -5.907 2.512 -16.984 1.00 86.06 124 HIS A C 1
ATOM 939 O O . HIS A 1 124 ? -6.293 1.345 -16.941 1.00 86.06 124 HIS A O 1
ATOM 945 N N . HIS A 1 125 ? -4.905 2.941 -16.208 1.00 91.38 125 HIS A N 1
ATOM 946 C CA . HIS A 1 125 ? -4.198 2.060 -15.283 1.00 91.38 125 HIS A CA 1
ATOM 947 C C . HIS A 1 125 ? -4.769 2.135 -13.865 1.00 91.38 125 HIS A C 1
ATOM 949 O O . HIS A 1 125 ? -5.019 3.212 -13.320 1.00 91.38 125 HIS A O 1
ATOM 955 N N . SER A 1 126 ? -4.953 0.974 -13.238 1.00 93.38 126 SER A N 1
ATOM 956 C CA . SER A 1 126 ? -5.459 0.879 -11.867 1.00 93.38 126 SER A CA 1
ATOM 957 C C . SER A 1 126 ? -4.366 1.203 -10.845 1.00 93.38 126 SER A C 1
ATOM 959 O O . SER A 1 126 ? -3.269 0.661 -10.904 1.00 93.38 126 SER A O 1
ATOM 961 N N . MET A 1 127 ? -4.683 2.031 -9.847 1.00 94.50 127 MET A N 1
ATOM 962 C CA . MET A 1 127 ? -3.784 2.358 -8.724 1.00 94.50 127 MET A CA 1
ATOM 963 C C . MET A 1 127 ? -3.812 1.331 -7.585 1.00 94.50 127 MET A C 1
ATOM 965 O O . MET A 1 127 ? -3.162 1.530 -6.557 1.00 94.50 127 MET A O 1
ATOM 969 N N . VAL A 1 128 ? -4.581 0.250 -7.741 1.00 94.62 128 VAL A N 1
ATOM 970 C CA . VAL A 1 128 ? -4.637 -0.841 -6.764 1.00 94.62 128 VAL A CA 1
ATOM 971 C C . VAL A 1 128 ? -3.342 -1.640 -6.838 1.00 94.62 128 VAL A C 1
ATOM 973 O O . VAL A 1 128 ? -2.863 -1.964 -7.928 1.00 94.62 128 VAL A O 1
ATOM 976 N N . TRP A 1 129 ? -2.776 -1.947 -5.678 1.00 95.31 129 TRP A N 1
ATOM 977 C CA . TRP A 1 129 ? -1.542 -2.706 -5.564 1.00 95.31 129 TRP A CA 1
ATOM 978 C C . TRP A 1 129 ? -1.759 -4.183 -5.895 1.00 95.31 129 TRP A C 1
ATOM 980 O O . TRP A 1 129 ? -2.812 -4.761 -5.627 1.00 95.31 129 TRP A O 1
ATOM 990 N N . LYS A 1 130 ? -0.728 -4.803 -6.458 1.00 92.25 130 LYS A N 1
ATOM 991 C CA . LYS A 1 130 ? -0.617 -6.242 -6.692 1.00 92.25 130 LYS A CA 1
ATOM 992 C C . LYS A 1 130 ? 0.843 -6.671 -6.561 1.00 92.25 130 LYS A C 1
ATOM 994 O O . LYS A 1 130 ? 1.745 -5.834 -6.581 1.00 92.25 130 LYS A O 1
ATOM 999 N N . LEU A 1 131 ? 1.074 -7.976 -6.480 1.00 92.06 131 LEU A N 1
ATOM 1000 C CA . LEU A 1 131 ? 2.405 -8.520 -6.726 1.00 92.06 131 LEU 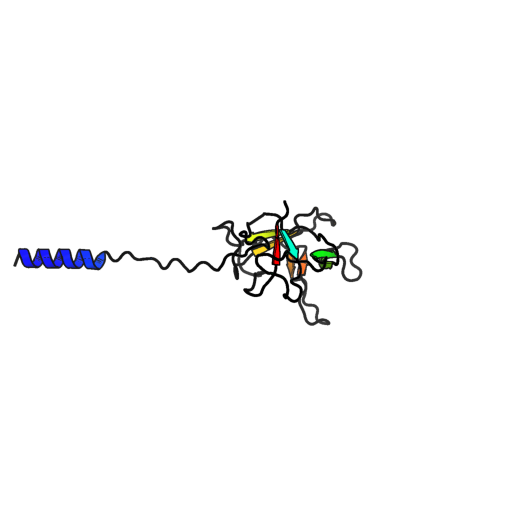A CA 1
ATOM 1001 C C . LEU A 1 131 ? 2.665 -8.555 -8.234 1.00 92.06 131 LEU A C 1
ATOM 1003 O O . LEU A 1 131 ? 1.788 -8.935 -9.014 1.00 92.06 131 LEU A O 1
ATOM 1007 N N . ASP A 1 132 ? 3.857 -8.126 -8.629 1.00 89.81 132 ASP A N 1
ATOM 1008 C CA . ASP A 1 132 ? 4.371 -8.325 -9.979 1.00 89.81 132 ASP A CA 1
ATOM 1009 C C . ASP A 1 132 ? 4.793 -9.792 -10.181 1.00 89.81 132 ASP A C 1
ATOM 1011 O O . ASP A 1 132 ? 4.822 -10.593 -9.237 1.00 89.81 132 ASP A O 1
ATOM 1015 N N . SER A 1 133 ? 5.144 -10.152 -11.417 1.00 90.88 133 SER A N 1
ATOM 1016 C CA . SER A 1 133 ? 5.784 -11.436 -11.703 1.00 90.88 133 SER A CA 1
ATOM 1017 C C . SER A 1 133 ? 7.031 -11.629 -10.836 1.00 90.88 133 SER A C 1
ATOM 1019 O O . SER A 1 133 ? 7.780 -10.679 -10.598 1.00 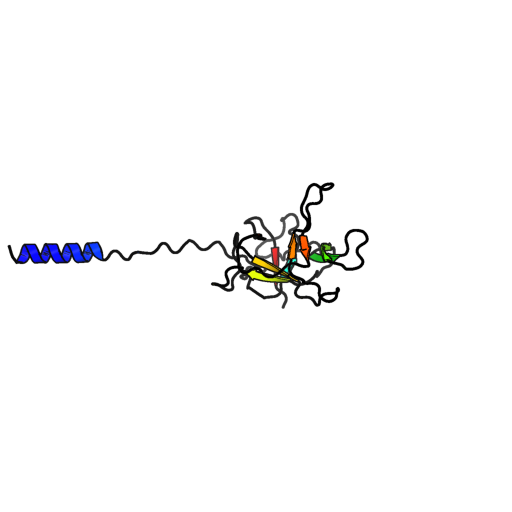90.88 133 SER A O 1
ATOM 1021 N N . PHE A 1 134 ? 7.265 -12.862 -10.384 1.00 91.69 134 PHE A N 1
ATOM 1022 C CA . PHE A 1 134 ? 8.459 -13.201 -9.614 1.00 91.69 134 PHE A CA 1
ATOM 1023 C C . PHE A 1 134 ? 9.728 -12.860 -10.408 1.00 91.69 134 PHE A C 1
ATOM 1025 O O . PHE A 1 134 ? 9.925 -13.364 -11.516 1.00 91.69 134 PHE A O 1
ATOM 1032 N N . ASP A 1 135 ? 10.597 -12.021 -9.843 1.00 91.44 135 ASP A N 1
ATOM 1033 C CA . ASP A 1 135 ? 11.886 -11.696 -10.449 1.00 91.44 135 ASP A CA 1
ATOM 1034 C C . ASP A 1 135 ? 12.859 -12.842 -10.154 1.00 91.44 135 ASP A C 1
ATOM 1036 O O . ASP A 1 135 ? 13.348 -12.986 -9.034 1.00 91.44 135 ASP A O 1
ATOM 1040 N N . VAL A 1 136 ? 13.142 -13.667 -11.164 1.00 94.38 136 VAL A N 1
ATOM 1041 C CA . VAL A 1 136 ? 14.021 -14.842 -11.038 1.00 94.38 136 VAL A CA 1
ATOM 1042 C C . VAL A 1 136 ? 15.462 -14.450 -10.691 1.00 94.38 136 VAL A C 1
ATOM 1044 O O . VAL A 1 136 ? 16.135 -15.183 -9.966 1.00 94.38 136 VAL A O 1
ATOM 1047 N N . TYR A 1 137 ? 15.933 -13.288 -11.153 1.00 93.31 137 TYR A N 1
ATOM 1048 C CA . TYR A 1 137 ? 17.298 -12.821 -10.902 1.00 93.31 137 TYR A CA 1
ATOM 1049 C C . TYR A 1 137 ? 17.458 -12.300 -9.476 1.00 93.31 137 TYR A C 1
ATOM 1051 O O . TYR A 1 137 ? 18.459 -12.580 -8.822 1.00 93.31 137 TYR A O 1
ATOM 1059 N N . LYS A 1 138 ? 16.457 -11.569 -8.975 1.00 92.06 138 LYS A N 1
ATOM 1060 C CA . LYS A 1 138 ? 16.449 -11.046 -7.599 1.00 92.06 138 LYS A CA 1
ATOM 1061 C C . LYS A 1 138 ? 15.826 -12.007 -6.588 1.00 92.06 138 LYS A C 1
ATOM 1063 O O . LYS A 1 138 ? 15.869 -11.735 -5.395 1.00 92.06 138 LYS A O 1
ATOM 1068 N N . ARG A 1 139 ? 15.262 -13.123 -7.061 1.00 94.38 139 ARG A N 1
ATOM 1069 C CA . ARG A 1 139 ? 14.577 -14.162 -6.278 1.00 94.38 139 ARG A CA 1
ATOM 1070 C C . ARG A 1 139 ? 13.502 -13.611 -5.338 1.00 94.38 139 ARG A C 1
ATOM 1072 O O . ARG A 1 139 ? 13.374 -14.066 -4.203 1.00 94.38 139 ARG A O 1
ATOM 1079 N N . GLN A 1 140 ? 12.725 -12.638 -5.803 1.00 92.12 140 GLN A N 1
ATOM 1080 C CA . GLN A 1 140 ? 11.691 -12.006 -4.985 1.00 92.12 140 GLN A CA 1
ATOM 1081 C C . GLN A 1 140 ? 10.511 -11.494 -5.812 1.00 92.12 140 GLN A C 1
ATOM 1083 O O . GLN A 1 140 ? 10.633 -11.217 -7.006 1.00 92.12 140 GLN A O 1
ATOM 1088 N N . TRP A 1 141 ? 9.365 -11.336 -5.151 1.00 91.19 141 TRP A N 1
ATOM 1089 C CA . TRP A 1 141 ? 8.229 -10.597 -5.692 1.00 91.19 141 TRP A CA 1
ATOM 1090 C C . TRP A 1 141 ? 8.369 -9.113 -5.373 1.00 91.19 141 TRP A C 1
ATOM 1092 O O . TRP A 1 141 ? 8.841 -8.736 -4.300 1.00 91.19 141 TRP A O 1
ATOM 1102 N N . PHE A 1 142 ? 7.904 -8.280 -6.294 1.00 90.75 142 PHE A N 1
ATOM 1103 C CA . PHE A 1 142 ? 7.802 -6.840 -6.102 1.00 90.75 142 PHE A CA 1
ATOM 1104 C C . PHE A 1 142 ? 6.346 -6.417 -6.023 1.00 90.75 142 PHE A C 1
ATOM 1106 O O . PHE A 1 142 ? 5.466 -7.077 -6.572 1.00 90.75 142 PHE A O 1
ATOM 1113 N N . VAL A 1 143 ? 6.096 -5.295 -5.357 1.00 92.62 143 VAL A N 1
ATOM 1114 C CA . VAL A 1 143 ? 4.779 -4.666 -5.356 1.00 92.62 143 VAL A CA 1
ATOM 1115 C C . VAL A 1 143 ? 4.715 -3.665 -6.505 1.00 92.62 143 VAL A C 1
ATOM 1117 O O . VAL A 1 143 ? 5.578 -2.800 -6.649 1.00 92.62 143 VAL A O 1
ATOM 1120 N N . THR A 1 144 ? 3.669 -3.770 -7.314 1.00 93.12 144 THR A N 1
ATOM 1121 C CA . THR A 1 144 ? 3.377 -2.858 -8.423 1.00 93.12 144 THR A CA 1
ATOM 1122 C C . THR A 1 144 ? 1.891 -2.500 -8.416 1.00 93.12 144 THR A C 1
ATOM 1124 O O . THR A 1 144 ? 1.114 -3.009 -7.606 1.00 93.12 144 THR A O 1
ATOM 1127 N N . THR A 1 145 ? 1.473 -1.602 -9.297 1.00 93.94 145 THR A N 1
ATOM 1128 C CA . THR A 1 145 ? 0.062 -1.226 -9.477 1.00 93.94 145 THR A CA 1
ATOM 1129 C C . THR A 1 145 ? -0.577 -1.970 -10.654 1.00 93.94 145 THR A C 1
ATOM 1131 O O . THR A 1 145 ? 0.074 -2.728 -11.373 1.00 93.94 145 THR A O 1
ATOM 1134 N N . GLY A 1 146 ? -1.877 -1.785 -10.875 1.00 92.62 146 GLY A N 1
ATOM 1135 C CA . GLY A 1 146 ? -2.637 -2.495 -11.908 1.00 92.62 146 GLY A CA 1
ATOM 1136 C C . GLY A 1 146 ? -3.397 -3.706 -11.373 1.00 92.62 146 GLY A C 1
ATOM 1137 O O . GLY A 1 146 ? -3.724 -4.612 -12.137 1.00 92.62 146 GLY A O 1
ATOM 1138 N N . GLY A 1 147 ? -3.614 -3.765 -10.059 1.00 92.19 147 GLY A N 1
ATOM 1139 C CA . GLY A 1 147 ? -4.485 -4.741 -9.418 1.00 92.19 147 GLY A CA 1
ATOM 1140 C C . GLY A 1 147 ? -5.971 -4.415 -9.584 1.00 92.19 147 GLY A C 1
ATOM 1141 O O . GLY A 1 147 ? -6.360 -3.381 -10.134 1.00 92.19 147 GLY A O 1
ATOM 1142 N N . VAL A 1 148 ? -6.805 -5.296 -9.044 1.00 91.75 148 VAL A N 1
ATOM 1143 C CA . VAL A 1 148 ? -8.263 -5.146 -8.962 1.00 91.75 148 VAL A CA 1
ATOM 1144 C C . VAL A 1 148 ? -8.652 -5.240 -7.492 1.00 91.75 148 VAL A C 1
ATOM 1146 O O . VAL A 1 148 ? -8.040 -6.013 -6.754 1.00 91.75 148 VAL A O 1
ATOM 1149 N N . ILE A 1 149 ? -9.642 -4.453 -7.062 1.00 88.44 149 ILE A N 1
ATOM 1150 C CA . ILE A 1 149 ? -10.174 -4.549 -5.698 1.00 88.44 149 ILE A CA 1
ATOM 1151 C C . ILE A 1 149 ? -10.786 -5.936 -5.525 1.00 88.44 149 ILE A C 1
ATOM 1153 O O . ILE A 1 149 ? -11.698 -6.316 -6.258 1.00 88.44 149 ILE A O 1
ATOM 1157 N N . ARG A 1 150 ? -10.275 -6.691 -4.555 1.00 81.44 150 ARG A N 1
ATOM 1158 C CA . ARG A 1 150 ? -10.785 -8.012 -4.214 1.00 81.44 150 ARG A CA 1
ATOM 1159 C C . ARG A 1 150 ? -11.816 -7.916 -3.105 1.00 81.44 150 ARG A C 1
ATOM 1161 O O . ARG A 1 150 ? -11.623 -7.208 -2.118 1.00 81.44 150 ARG A O 1
ATOM 1168 N N . VAL A 1 151 ? -12.864 -8.710 -3.275 1.00 73.31 151 VAL A N 1
ATOM 1169 C CA . VAL A 1 151 ? -13.896 -9.004 -2.272 1.00 73.31 151 VAL A CA 1
ATOM 1170 C C . VAL A 1 151 ? -13.768 -10.443 -1.733 1.00 73.31 151 VAL A C 1
ATOM 1172 O O . VAL A 1 151 ? -14.635 -10.897 -0.998 1.00 73.31 151 VAL A O 1
ATOM 1175 N N . SER A 1 152 ? -12.682 -11.157 -2.088 1.00 57.56 152 SER A N 1
ATOM 1176 C CA . SER A 1 152 ? -12.364 -12.540 -1.675 1.00 57.56 152 SER A CA 1
ATOM 1177 C C . SER A 1 152 ? -10.846 -12.765 -1.481 1.00 57.56 152 SER A C 1
ATOM 1179 O O . SER A 1 152 ? -10.028 -12.018 -2.023 1.00 57.56 152 SER A O 1
ATOM 1181 N N . THR A 1 153 ? -10.469 -13.791 -0.710 1.00 53.34 153 THR A N 1
ATOM 1182 C CA . THR A 1 153 ? -9.200 -13.963 0.031 1.00 53.34 153 THR A CA 1
ATOM 1183 C C . THR A 1 153 ? -7.995 -14.534 -0.743 1.00 53.34 153 THR A C 1
ATOM 1185 O O . THR A 1 153 ? -7.052 -15.011 -0.117 1.00 53.34 153 THR A O 1
ATOM 1188 N N . ASP A 1 154 ? -7.956 -14.506 -2.075 1.00 40.47 154 ASP A N 1
ATOM 1189 C CA . ASP A 1 154 ? -6.979 -15.334 -2.819 1.00 40.47 154 ASP A CA 1
ATOM 1190 C C . ASP A 1 154 ? -5.57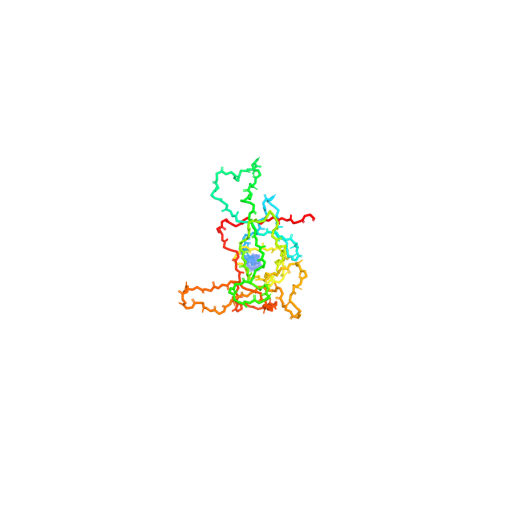8 -14.714 -3.042 1.00 40.47 154 ASP A C 1
ATOM 1192 O O . ASP A 1 154 ? -4.744 -15.321 -3.707 1.00 40.47 154 ASP A O 1
ATOM 1196 N N . LEU A 1 155 ? -5.287 -13.496 -2.556 1.00 41.66 155 LEU A N 1
ATOM 1197 C CA . LEU A 1 155 ? -3.928 -12.911 -2.560 1.00 41.66 155 LEU A CA 1
ATOM 1198 C C . LEU A 1 155 ? -3.909 -11.648 -1.693 1.00 41.66 155 LEU A C 1
ATOM 1200 O O . LEU A 1 155 ? -4.441 -10.617 -2.109 1.00 41.66 155 LEU A O 1
ATOM 1204 N N . ASN A 1 156 ? -3.304 -11.715 -0.505 1.00 51.94 156 ASN A N 1
ATOM 1205 C CA . ASN A 1 156 ? -3.563 -10.704 0.520 1.00 51.94 156 ASN A CA 1
ATOM 1206 C C . ASN A 1 156 ? -2.289 -10.034 1.015 1.00 51.94 156 ASN A C 1
ATOM 1208 O O . ASN A 1 156 ? -1.355 -10.685 1.485 1.00 51.94 156 ASN A O 1
ATOM 1212 N N . ILE A 1 157 ? -2.293 -8.704 0.966 1.00 59.19 157 ILE A N 1
ATOM 1213 C CA . ILE A 1 157 ? -1.370 -7.899 1.754 1.00 59.19 157 ILE A CA 1
ATOM 1214 C C . ILE A 1 157 ? -1.961 -7.835 3.160 1.00 59.19 157 ILE A C 1
ATOM 1216 O O . ILE A 1 157 ? -3.110 -7.437 3.341 1.00 59.19 157 ILE A O 1
ATOM 1220 N N . LYS A 1 158 ? -1.183 -8.262 4.152 1.00 66.56 158 LYS A N 1
ATOM 1221 C CA . LYS A 1 158 ? -1.563 -8.224 5.565 1.00 66.56 158 LYS A CA 1
ATOM 1222 C C . LYS A 1 158 ? -0.609 -7.315 6.311 1.00 66.56 158 LYS A C 1
ATOM 1224 O O . LYS A 1 158 ? 0.601 -7.368 6.094 1.00 66.56 158 LYS A O 1
ATOM 1229 N N . PHE A 1 159 ? -1.142 -6.550 7.254 1.00 63.47 159 PHE A N 1
ATOM 1230 C CA . PHE A 1 159 ? -0.302 -5.953 8.281 1.00 63.47 159 PHE A CA 1
ATOM 1231 C C . PHE A 1 159 ? 0.140 -7.042 9.251 1.00 63.47 159 PHE A C 1
ATOM 1233 O O . PHE A 1 159 ? -0.691 -7.658 9.920 1.00 63.47 159 PHE A O 1
ATOM 1240 N N . ALA A 1 160 ? 1.446 -7.292 9.304 1.00 57.25 160 ALA A N 1
ATOM 1241 C CA . ALA A 1 160 ? 2.042 -8.131 10.330 1.00 57.25 160 ALA A CA 1
ATOM 1242 C C . ALA A 1 160 ? 2.132 -7.353 11.651 1.00 57.25 160 ALA A C 1
ATOM 1244 O O . ALA A 1 160 ? 2.257 -6.132 11.652 1.00 57.25 160 ALA A O 1
ATOM 1245 N N . SER A 1 161 ? 2.163 -8.058 12.779 1.00 49.78 161 SER A N 1
ATOM 1246 C CA . SER A 1 161 ? 2.339 -7.491 14.126 1.00 49.78 161 SER A CA 1
ATOM 1247 C C . SER A 1 161 ? 3.725 -6.868 14.391 1.00 49.78 161 SER A C 1
ATOM 1249 O O . SER A 1 161 ? 4.048 -6.539 15.530 1.00 49.78 161 SER A O 1
ATOM 1251 N N . ARG A 1 162 ? 4.567 -6.693 13.362 1.00 47.78 162 ARG A N 1
ATOM 1252 C CA . ARG A 1 162 ? 5.855 -5.988 13.460 1.00 47.78 162 ARG A CA 1
ATOM 1253 C C . ARG A 1 162 ? 5.654 -4.493 13.175 1.00 47.78 162 ARG A C 1
ATOM 1255 O O . ARG A 1 162 ? 4.828 -4.157 12.327 1.00 47.78 162 ARG A O 1
ATOM 1262 N N . PRO A 1 163 ? 6.394 -3.589 13.843 1.00 45.78 163 PRO A N 1
ATOM 1263 C CA . PRO A 1 163 ? 6.094 -2.163 13.817 1.00 45.78 163 PRO A CA 1
ATOM 1264 C C . PRO A 1 163 ? 6.252 -1.603 12.400 1.00 45.78 163 PRO A C 1
ATOM 1266 O O . PRO A 1 163 ? 7.355 -1.489 11.876 1.00 45.78 163 PRO A O 1
ATOM 1269 N N . THR A 1 164 ? 5.128 -1.253 11.781 1.00 50.59 164 THR A N 1
ATOM 1270 C CA . THR A 1 164 ? 5.060 -0.410 10.585 1.00 50.59 164 THR A CA 1
ATOM 1271 C C . THR A 1 164 ? 4.262 0.834 10.960 1.00 50.59 164 THR A C 1
ATOM 1273 O O . THR A 1 164 ? 3.153 0.723 11.476 1.00 50.59 164 THR A O 1
ATOM 1276 N N . CYS A 1 165 ? 4.841 2.022 10.771 1.00 54.91 165 CYS A N 1
ATOM 1277 C CA . CYS A 1 165 ? 4.223 3.293 11.154 1.00 54.91 165 CYS A CA 1
ATOM 1278 C C . CYS A 1 165 ? 3.427 3.892 9.983 1.00 54.91 165 CYS A C 1
ATOM 1280 O O . CYS A 1 165 ? 3.904 3.937 8.848 1.00 54.91 165 CYS A O 1
ATOM 1282 N N . LEU A 1 166 ? 2.222 4.391 10.269 1.00 53.25 166 LEU A N 1
ATOM 1283 C CA . LEU A 1 166 ? 1.304 4.987 9.288 1.00 53.25 166 LEU A CA 1
ATOM 1284 C C . LEU A 1 166 ? 0.925 6.414 9.710 1.00 53.25 166 LEU A C 1
ATOM 1286 O O . LEU A 1 166 ? 0.644 6.640 10.880 1.00 53.25 166 LEU A O 1
ATOM 1290 N N . HIS A 1 167 ? 0.892 7.380 8.789 1.00 52.50 167 HIS A N 1
ATOM 1291 C CA . HIS A 1 167 ? 0.553 8.787 9.070 1.00 52.50 167 HIS A CA 1
ATOM 1292 C C . HIS A 1 167 ? -0.762 9.193 8.383 1.00 52.50 167 HIS A C 1
ATOM 1294 O O . HIS A 1 167 ? -0.899 9.011 7.179 1.00 52.50 167 HIS A O 1
ATOM 1300 N N . HIS A 1 168 ? -1.721 9.779 9.113 1.00 47.00 168 HIS A N 1
ATOM 1301 C CA . HIS A 1 168 ? -3.011 10.265 8.577 1.00 47.00 168 HIS A CA 1
ATOM 1302 C C . HIS A 1 168 ? -2.859 11.632 7.882 1.00 47.00 168 HIS A C 1
ATOM 1304 O O . HIS A 1 168 ? -2.242 12.529 8.457 1.00 47.00 168 HIS A O 1
ATOM 1310 N N . SER A 1 169 ? -3.412 11.826 6.678 1.00 52.97 169 SER A N 1
ATOM 1311 C CA . SER A 1 169 ? -3.483 13.162 6.051 1.00 52.97 169 SER A CA 1
ATOM 1312 C C . SER A 1 169 ? -4.613 13.971 6.685 1.00 52.97 169 SER A C 1
ATOM 1314 O O . SER A 1 169 ? -5.711 13.440 6.828 1.00 52.97 169 SER A O 1
ATOM 1316 N N . MET A 1 170 ? -4.361 15.216 7.097 1.00 40.56 170 MET A N 1
ATOM 1317 C CA . MET A 1 170 ? -5.452 16.163 7.382 1.00 40.56 170 MET A CA 1
ATOM 1318 C C . MET A 1 170 ? -6.159 16.556 6.086 1.00 40.56 170 MET A C 1
ATOM 1320 O O . MET A 1 170 ? -5.481 16.514 5.029 1.00 40.56 170 MET A O 1
#

Secondary structure (DSSP, 8-state):
-HHHHHHHHHHHHHHH------------PBPB-TTSPBPBTT--EEEE----SSS--TTS-----S-EEEEE--TT-SS--EEEEESSSS---EEEEESS-TTSB-BTT--EEEEE-S--SSTT---BEEEPPPBTTTTB--EEE-----SSSSS-B---SS--EEEE--

pLDDT: mean 76.32, std 16.54, range [40.47, 95.31]

Foldseek 3Di:
DVVVVVVVVVVVVVVVPPPPPVPPPPFAAFDAALLRHFAFAPAWKWWADQDPDPASDPPGRRPGQCKTWAFADDDPDPFGWFIDIDNHNGHFIKGKHFLANPPRTAHAPGFIWIFGPDDGPDPPAGRIKDWDPQDPVVRGIGITGRDDGHNDDPGGDGHHPPDTHMGGDD

Radius of gyration: 24.11 Å; chains: 1; bounding box: 64×53×64 Å

Organism: Pisum sativum (NCBI:txid3888)

Sequence (170 aa):
MKITLLAFILLFAFLSSQPLLGAADASNDQVVDILGKKLRADANYYILPVLPIHKCGPYEKCRSSGSSLALASIGRKTCPLDVVVVDKYQGLPLTFTPVNPNKGVIRVSTDLNIKFASRPTCLHHSMVWKLDSFDVYKRQWFVTTGGVIRVSTDLNIKFASRPTCLHHSM

InterPro domains:
  IPR002160 Proteinase inhibitor I3, Kunitz legume [PF00197] (31-148)
  IPR002160 Proteinase inhibitor I3, Kunitz legume [PTHR33107] (6-149)
  IPR002160 Proteinase inhibitor I3, Kunitz legume [SM00452] (30-168)
  IPR011065 Kunitz inhibitor STI-like superfamily [SSF50386] (27-149)